Protein AF-A0A3C1KVM8-F1 (afdb_monomer)

pLDDT: mean 84.82, std 16.81, range [43.91, 97.75]

Radius of gyration: 18.97 Å; Cα contacts (8 Å, |Δi|>4): 265; chains: 1; bounding box: 67×24×55 Å

Solvent-accessible surface area (backbone atoms only — not comparable to full-atom values): 7228 Å² total; per-residue (Å²): 129,87,82,84,75,78,78,76,71,81,73,79,75,70,79,75,38,39,68,41,78,43,82,42,74,82,57,74,69,49,77,49,74,47,96,57,60,26,37,41,38,38,36,63,54,89,62,23,44,34,39,37,39,40,58,23,71,54,33,47,54,10,37,35,42,35,35,55,36,97,51,67,55,82,46,42,26,49,74,89,41,78,50,59,76,48,65,70,88,62,68,90,70,79,64,60,62,35,30,31,54,41,75,92,74,32,28,37,39,35,38,38,51,56,61,72,46,40,36,40,38,33,44,70,70,131

Mean predicted aligned error: 8.33 Å

Foldseek 3Di:
DDDDPPPPDPPPPPLPAAAAEEEDEDDAWDWDADPQRWIWTWHDDPQKIKIKIADGDRHQFWYKYKYQAQDAFPFKAKPNHTAEEDEPVVVPPDDQWYWYADNVRNIIMTTHGGGIIMMITRGPDD

Structure (mmCIF, N/CA/C/O backbone):
data_AF-A0A3C1KVM8-F1
#
_entry.id   AF-A0A3C1KVM8-F1
#
loop_
_atom_site.group_PDB
_atom_site.id
_atom_site.type_symbol
_atom_site.label_atom_id
_atom_site.label_alt_id
_atom_site.label_comp_id
_atom_site.label_asym_id
_atom_site.label_entity_id
_atom_site.label_seq_id
_atom_site.pdbx_PDB_ins_code
_atom_site.Cartn_x
_atom_site.Cartn_y
_atom_site.Cartn_z
_atom_site.occupancy
_atom_site.B_iso_or_equiv
_atom_site.auth_seq_id
_atom_site.auth_comp_id
_atom_site.auth_asym_id
_atom_site.auth_atom_id
_atom_site.pdbx_PDB_model_num
ATOM 1 N N . MET A 1 1 ? 52.029 3.788 -37.115 1.00 45.09 1 MET A N 1
ATOM 2 C CA . MET A 1 1 ? 51.397 2.475 -37.338 1.00 45.09 1 MET A CA 1
ATOM 3 C C . MET A 1 1 ? 50.288 2.338 -36.314 1.00 45.09 1 MET A C 1
ATOM 5 O O . MET A 1 1 ? 50.560 2.584 -35.149 1.00 45.09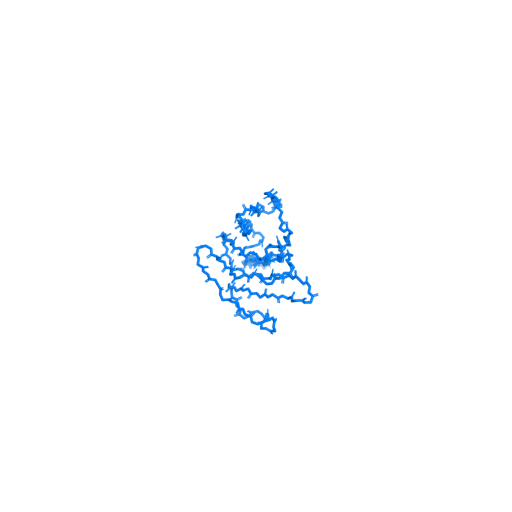 1 MET A O 1
ATOM 9 N N . LEU A 1 2 ? 49.084 2.099 -36.839 1.00 44.00 2 LEU A N 1
ATOM 10 C CA . LEU A 1 2 ? 47.799 1.674 -36.251 1.00 44.00 2 LEU A CA 1
ATOM 11 C C . LEU A 1 2 ? 47.877 1.294 -34.756 1.00 44.00 2 LEU A C 1
ATOM 13 O O . LEU A 1 2 ? 48.633 0.396 -34.411 1.00 44.00 2 LEU A O 1
ATOM 17 N N . ASP A 1 3 ? 47.316 2.078 -33.833 1.00 45.75 3 ASP A N 1
ATOM 18 C CA . ASP A 1 3 ? 45.886 2.148 -33.456 1.00 45.75 3 ASP A CA 1
ATOM 19 C C . ASP A 1 3 ? 45.424 0.852 -32.765 1.00 45.75 3 ASP A C 1
ATOM 21 O O . ASP A 1 3 ? 44.872 -0.053 -33.386 1.00 45.75 3 ASP A O 1
ATOM 25 N N . GLU A 1 4 ? 45.718 0.748 -31.465 1.00 52.22 4 GLU A N 1
ATOM 26 C CA . GLU A 1 4 ? 45.143 -0.268 -30.582 1.00 52.22 4 GLU A CA 1
ATOM 27 C C . GLU A 1 4 ? 43.935 0.364 -29.885 1.00 52.22 4 GLU A C 1
ATOM 29 O O . GLU A 1 4 ? 43.997 0.903 -28.779 1.00 52.22 4 GLU A O 1
ATOM 34 N N . THR A 1 5 ? 42.821 0.365 -30.611 1.00 50.78 5 THR A N 1
ATOM 35 C CA . THR A 1 5 ? 41.505 0.704 -30.087 1.00 50.78 5 THR A CA 1
ATOM 36 C C . THR A 1 5 ? 41.144 -0.330 -29.019 1.00 50.78 5 THR A C 1
ATOM 38 O O . THR A 1 5 ? 40.744 -1.452 -29.330 1.00 50.78 5 THR A O 1
ATOM 41 N N . ALA A 1 6 ? 41.294 0.033 -27.745 1.00 54.03 6 ALA A N 1
ATOM 42 C CA . ALA A 1 6 ? 40.729 -0.737 -26.649 1.00 54.03 6 ALA A CA 1
ATOM 43 C C . ALA A 1 6 ? 39.205 -0.772 -26.834 1.00 54.03 6 ALA A C 1
ATOM 45 O O . ALA A 1 6 ? 38.519 0.240 -26.674 1.00 54.03 6 ALA A O 1
ATOM 46 N N . ALA A 1 7 ? 38.681 -1.930 -27.228 1.00 51.03 7 ALA A N 1
ATOM 47 C CA . ALA A 1 7 ? 37.254 -2.164 -27.320 1.00 51.03 7 ALA A CA 1
ATOM 48 C C . ALA A 1 7 ? 36.662 -2.082 -25.906 1.00 51.03 7 ALA A C 1
ATOM 50 O O . ALA A 1 7 ? 36.762 -3.022 -25.118 1.00 51.03 7 ALA A O 1
ATOM 51 N N . LEU A 1 8 ? 36.059 -0.938 -25.579 1.00 46.69 8 LEU A N 1
ATOM 52 C CA . LEU A 1 8 ? 35.133 -0.817 -24.461 1.00 46.69 8 LEU A CA 1
ATOM 53 C C . LEU A 1 8 ? 33.940 -1.716 -24.789 1.00 46.69 8 LEU A C 1
ATOM 55 O O . LEU A 1 8 ? 33.058 -1.344 -25.564 1.00 46.69 8 LEU A O 1
ATOM 59 N N . LEU A 1 9 ? 33.939 -2.934 -24.249 1.00 50.16 9 LEU A N 1
ATOM 60 C CA . LEU A 1 9 ? 32.726 -3.737 -24.190 1.00 50.16 9 LEU A CA 1
ATOM 61 C C . LEU A 1 9 ? 31.686 -2.899 -23.431 1.00 50.16 9 LEU A C 1
ATOM 63 O O . LEU A 1 9 ? 32.007 -2.419 -22.341 1.00 50.16 9 LEU A O 1
ATOM 67 N N . PRO A 1 10 ? 30.471 -2.684 -23.964 1.00 46.88 10 PRO A N 1
ATOM 68 C CA . PRO A 1 10 ? 29.413 -2.091 -23.171 1.00 46.88 10 PRO A CA 1
ATOM 69 C C . PRO A 1 10 ? 29.099 -3.092 -22.063 1.00 46.88 10 PRO A C 1
ATOM 71 O O . PRO A 1 10 ? 28.442 -4.109 -22.294 1.00 46.88 10 PRO A O 1
ATOM 74 N N . GLU A 1 11 ? 29.619 -2.830 -20.864 1.00 48.44 11 GLU A N 1
ATOM 75 C CA . GLU A 1 11 ? 29.118 -3.456 -19.654 1.00 48.44 11 GLU A CA 1
ATOM 76 C C . GLU A 1 11 ? 27.607 -3.292 -19.708 1.00 48.44 11 GLU A C 1
ATOM 78 O O . GLU A 1 11 ? 27.080 -2.181 -19.801 1.00 48.44 11 GLU A O 1
ATOM 83 N N . THR A 1 12 ? 26.909 -4.420 -19.768 1.00 46.91 12 THR A N 1
ATOM 84 C CA . THR A 1 12 ? 25.462 -4.456 -19.663 1.00 46.91 12 THR A CA 1
ATOM 85 C C . THR A 1 12 ? 25.145 -3.922 -18.273 1.00 46.91 12 THR A C 1
ATOM 87 O O . THR A 1 12 ? 25.110 -4.679 -17.307 1.00 46.91 12 THR A O 1
ATOM 90 N N . GLN A 1 13 ? 24.988 -2.603 -18.155 1.00 44.34 13 GLN A N 1
ATOM 91 C CA . GLN A 1 13 ? 24.379 -1.965 -17.004 1.00 44.34 13 GLN A CA 1
ATOM 92 C C . GLN A 1 13 ? 22.955 -2.512 -16.961 1.00 44.34 13 GLN A C 1
ATOM 94 O O . GLN A 1 13 ? 22.041 -1.970 -17.578 1.00 44.34 13 GLN A O 1
ATOM 99 N N . GLN A 1 14 ? 22.768 -3.652 -16.295 1.00 43.91 14 GLN A N 1
ATOM 100 C CA . GLN A 1 14 ? 21.458 -4.035 -15.809 1.00 43.91 14 GLN A CA 1
ATOM 101 C C . GLN A 1 14 ? 21.022 -2.864 -14.940 1.00 43.91 14 GLN A C 1
ATOM 103 O O . GLN A 1 14 ? 21.612 -2.630 -13.887 1.00 43.91 14 GLN A O 1
ATOM 108 N N . ALA A 1 15 ? 20.063 -2.077 -15.424 1.00 48.69 15 ALA A N 1
ATOM 109 C CA . ALA A 1 15 ? 19.421 -1.056 -14.622 1.00 48.69 15 ALA A CA 1
ATOM 110 C C . ALA A 1 15 ? 18.863 -1.765 -13.384 1.00 48.69 15 ALA A C 1
ATOM 112 O O . ALA A 1 15 ? 17.859 -2.471 -13.462 1.00 48.69 15 ALA A O 1
ATOM 113 N N . GLN A 1 16 ? 19.574 -1.668 -12.261 1.00 61.41 16 GLN A N 1
ATOM 114 C CA . GLN A 1 16 ? 19.066 -2.135 -10.985 1.00 61.41 16 GLN A CA 1
ATOM 115 C C . GLN A 1 16 ? 17.922 -1.190 -10.642 1.00 61.41 16 GLN A C 1
ATOM 117 O O . GLN A 1 16 ? 18.153 -0.017 -10.354 1.00 61.41 16 GLN A O 1
ATOM 122 N N . GLY A 1 17 ? 16.690 -1.681 -10.779 1.00 66.81 17 GLY A N 1
ATOM 123 C CA . GLY A 1 17 ? 15.506 -0.927 -10.397 1.00 66.81 17 GLY A CA 1
ATOM 124 C C . GLY A 1 17 ? 15.627 -0.445 -8.953 1.00 66.81 17 GLY A C 1
ATOM 125 O O . GLY A 1 17 ? 16.191 -1.124 -8.095 1.00 66.81 17 GLY A O 1
ATOM 126 N N . GLU A 1 18 ? 15.103 0.739 -8.679 1.00 84.62 18 GLU A N 1
ATOM 127 C CA . GLU A 1 18 ? 15.001 1.270 -7.326 1.00 84.62 18 GLU A CA 1
ATOM 128 C C . GLU A 1 18 ? 13.730 0.736 -6.648 1.00 84.62 18 GLU A C 1
ATOM 130 O O . GLU A 1 18 ? 12.779 0.311 -7.309 1.00 84.62 18 GLU A O 1
ATOM 135 N N . VAL A 1 19 ? 13.701 0.766 -5.314 1.00 87.06 19 VAL A N 1
ATOM 136 C CA . VAL A 1 19 ? 12.473 0.531 -4.544 1.00 87.06 19 VAL A CA 1
ATOM 137 C C . VAL A 1 19 ? 11.788 1.874 -4.324 1.00 87.06 19 VAL A C 1
ATOM 139 O O . VAL A 1 19 ? 12.399 2.796 -3.784 1.00 87.06 19 VAL A O 1
ATOM 142 N N . LEU A 1 20 ? 10.524 1.996 -4.727 1.00 91.56 20 LEU A N 1
ATOM 143 C CA . LEU A 1 20 ? 9.741 3.210 -4.494 1.00 91.56 20 LEU A CA 1
ATOM 144 C C . LEU A 1 20 ? 9.167 3.227 -3.078 1.00 91.56 20 LEU A C 1
ATOM 146 O O . LEU A 1 20 ? 8.479 2.289 -2.693 1.00 91.56 20 LEU A O 1
ATOM 150 N N . THR A 1 21 ? 9.357 4.313 -2.333 1.00 92.88 21 THR A N 1
ATOM 151 C CA . THR A 1 21 ? 8.625 4.550 -1.079 1.00 92.88 21 THR A CA 1
ATOM 152 C C . THR A 1 21 ? 7.468 5.509 -1.325 1.00 92.88 21 THR A C 1
ATOM 154 O O . THR A 1 21 ? 7.664 6.614 -1.827 1.00 92.88 21 THR A O 1
ATOM 157 N N . ILE A 1 22 ? 6.264 5.098 -0.940 1.00 94.56 22 ILE A N 1
ATOM 158 C CA . ILE A 1 22 ? 5.013 5.827 -1.131 1.00 94.56 22 ILE A CA 1
ATOM 159 C C . ILE A 1 22 ? 4.432 6.135 0.242 1.00 94.56 22 ILE A C 1
ATOM 161 O O . ILE A 1 22 ? 4.227 5.228 1.044 1.00 94.56 22 ILE A O 1
ATOM 165 N N . GLN A 1 23 ? 4.130 7.401 0.512 1.0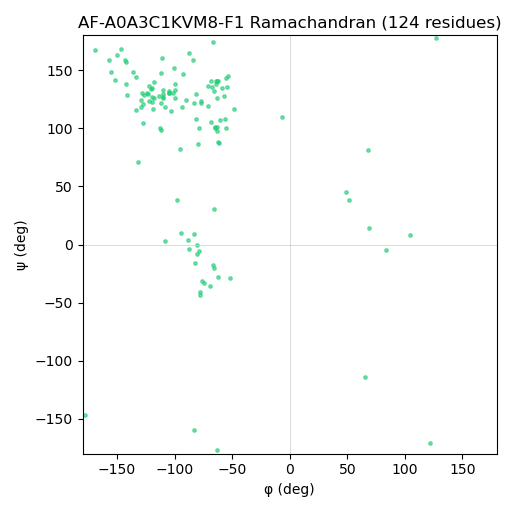0 94.56 23 GLN A N 1
ATOM 166 C CA . GLN A 1 23 ? 3.383 7.797 1.703 1.00 94.56 23 GLN A CA 1
ATOM 167 C C . GLN A 1 23 ? 1.933 8.072 1.327 1.00 94.56 23 GLN A C 1
ATOM 169 O O . GLN A 1 23 ? 1.661 8.809 0.380 1.00 94.56 23 GLN A O 1
ATOM 174 N N . VAL A 1 24 ? 1.011 7.485 2.079 1.00 92.94 24 VAL A N 1
ATOM 175 C CA . VAL A 1 24 ? -0.424 7.598 1.854 1.00 92.94 24 VAL A CA 1
ATOM 176 C C . VAL A 1 24 ? -1.113 8.051 3.127 1.00 92.94 24 VAL A C 1
ATOM 178 O O . VAL A 1 24 ? -0.958 7.458 4.193 1.00 92.94 24 VAL A O 1
ATOM 181 N N . VAL A 1 25 ? -1.920 9.097 2.985 1.00 91.94 25 VAL A N 1
ATOM 182 C CA . VAL A 1 25 ? -2.896 9.510 3.989 1.00 91.94 25 VAL A CA 1
ATOM 183 C C . VAL A 1 25 ? -4.267 9.045 3.492 1.00 91.94 25 VAL A C 1
ATOM 185 O O . VAL A 1 25 ? -4.713 9.505 2.434 1.00 91.94 25 VAL A O 1
ATOM 188 N N . PRO A 1 26 ? -4.934 8.114 4.199 1.00 90.06 26 PRO A N 1
ATOM 189 C CA . PRO A 1 26 ? -6.268 7.665 3.833 1.00 90.06 26 PRO A CA 1
ATOM 190 C C . PRO A 1 26 ? -7.245 8.833 3.703 1.00 90.06 26 PRO A C 1
ATOM 192 O O . PRO A 1 26 ? -7.276 9.744 4.527 1.00 90.06 26 PRO A O 1
ATOM 195 N N . GLY A 1 27 ? -8.047 8.802 2.644 1.00 86.31 27 GLY A N 1
ATOM 196 C CA . GLY A 1 27 ? -8.962 9.879 2.293 1.00 86.31 27 GLY A CA 1
ATOM 197 C C . GLY A 1 27 ? -9.779 9.530 1.054 1.00 86.31 27 GLY A C 1
ATOM 198 O O . GLY A 1 27 ? -10.108 8.366 0.825 1.00 86.31 27 GLY A O 1
ATOM 199 N N . GLY A 1 28 ? -10.094 10.541 0.244 1.00 90.75 28 GLY A N 1
ATOM 200 C CA . GLY A 1 28 ? -10.768 10.346 -1.040 1.00 90.75 28 GLY A CA 1
ATOM 201 C C . GLY A 1 28 ? -9.912 9.601 -2.067 1.00 90.75 28 GLY A C 1
ATOM 202 O O . GLY A 1 28 ? -8.734 9.314 -1.843 1.00 90.75 28 GLY A O 1
ATOM 203 N N . SER A 1 29 ? -10.518 9.299 -3.215 1.00 96.12 29 SER A N 1
ATOM 204 C CA . SER A 1 29 ? -9.785 8.723 -4.341 1.00 96.12 29 SER A CA 1
ATOM 205 C C . SER A 1 29 ? -8.732 9.702 -4.856 1.00 96.12 29 SER A C 1
ATOM 207 O O . SER A 1 29 ? -9.008 10.894 -4.998 1.00 96.12 29 SER A O 1
ATOM 209 N N . SER A 1 30 ? -7.542 9.203 -5.176 1.00 96.44 30 SER A N 1
ATOM 210 C CA . SER A 1 30 ? -6.453 10.003 -5.737 1.00 96.44 30 SER A CA 1
ATOM 211 C C . SER A 1 30 ? -5.666 9.213 -6.783 1.00 96.44 30 SER A C 1
ATOM 213 O O . SER A 1 30 ? -5.719 7.983 -6.840 1.00 96.44 30 SER A O 1
ATOM 215 N N . LYS A 1 31 ? -4.971 9.942 -7.659 1.00 97.12 31 LYS A N 1
ATOM 216 C CA . LYS A 1 31 ? -4.147 9.390 -8.735 1.00 97.12 31 LYS A CA 1
ATOM 217 C C . LYS A 1 31 ? -2.887 10.233 -8.884 1.00 97.12 31 LYS A C 1
ATOM 219 O O . LYS A 1 31 ? -2.987 11.450 -9.031 1.00 97.12 31 LYS A O 1
ATOM 224 N N . LEU A 1 32 ? -1.723 9.592 -8.877 1.00 96.25 32 LEU A N 1
ATOM 225 C CA . LEU A 1 32 ? -0.419 10.221 -9.071 1.00 96.25 32 LEU A CA 1
ATOM 226 C C . LEU A 1 32 ? 0.353 9.474 -10.158 1.00 96.25 32 LEU A C 1
ATOM 228 O O . LEU A 1 32 ? 0.482 8.256 -10.103 1.00 96.25 32 LEU A O 1
ATOM 232 N N . SER A 1 33 ? 0.884 10.214 -11.128 1.00 97.00 33 SER A N 1
ATOM 233 C CA . SER A 1 33 ? 1.796 9.687 -12.144 1.00 97.00 33 SER A CA 1
ATOM 234 C C . SER A 1 33 ? 3.170 10.308 -11.945 1.00 97.00 33 SER A C 1
ATOM 236 O O . SER A 1 33 ? 3.288 11.532 -11.886 1.00 97.00 33 SER A O 1
ATOM 238 N N . LEU A 1 34 ? 4.203 9.476 -11.855 1.00 94.81 34 LEU A N 1
ATOM 239 C CA . LEU A 1 34 ? 5.596 9.913 -11.809 1.00 94.81 34 LEU A CA 1
ATOM 240 C C . LEU A 1 34 ? 6.162 10.062 -13.229 1.00 94.81 34 LEU A C 1
ATOM 242 O O . LEU A 1 34 ? 5.590 9.568 -14.202 1.00 94.81 34 LEU A O 1
ATOM 246 N N . VAL A 1 35 ? 7.309 10.740 -13.345 1.00 93.12 35 VAL A N 1
ATOM 247 C CA . VAL A 1 35 ? 7.991 10.997 -14.630 1.00 93.12 35 VAL A CA 1
ATOM 248 C C . VAL A 1 35 ? 8.426 9.702 -15.330 1.00 93.12 35 VAL A C 1
ATOM 250 O O . VAL A 1 35 ? 8.491 9.661 -16.553 1.00 93.12 35 VAL A O 1
ATOM 253 N N . ASP A 1 36 ? 8.686 8.629 -14.580 1.00 92.00 36 ASP A N 1
ATOM 254 C CA . ASP A 1 36 ? 9.093 7.328 -15.126 1.00 92.00 36 ASP A CA 1
ATOM 255 C C . ASP A 1 36 ? 7.913 6.452 -15.593 1.00 92.00 36 ASP A C 1
ATOM 257 O O . ASP A 1 36 ? 8.111 5.281 -15.923 1.00 92.00 36 ASP A O 1
ATOM 261 N N . ASN A 1 37 ? 6.704 7.024 -15.638 1.00 93.94 37 ASN A N 1
ATOM 262 C CA . ASN A 1 37 ? 5.419 6.365 -15.881 1.00 93.94 37 ASN A CA 1
ATOM 263 C C . ASN A 1 37 ? 4.936 5.439 -14.756 1.00 93.94 37 ASN A C 1
ATOM 265 O O . ASN A 1 37 ? 3.985 4.688 -14.970 1.00 93.94 37 ASN A O 1
ATOM 269 N N . THR A 1 38 ? 5.524 5.502 -13.557 1.00 95.25 38 THR A N 1
ATOM 270 C CA . THR A 1 38 ? 4.907 4.852 -12.398 1.00 95.25 38 THR A CA 1
ATOM 271 C C . THR A 1 38 ? 3.565 5.502 -12.099 1.00 95.25 38 THR A C 1
ATOM 273 O O . THR A 1 38 ? 3.486 6.718 -11.909 1.00 95.25 38 THR A O 1
ATOM 276 N N . LEU A 1 39 ? 2.520 4.686 -12.027 1.00 97.06 39 LEU A N 1
ATOM 277 C CA . LEU A 1 39 ? 1.172 5.112 -11.694 1.00 97.06 39 LEU A CA 1
ATOM 278 C C . LEU A 1 39 ? 0.773 4.590 -10.314 1.00 97.06 39 LEU A C 1
ATOM 280 O O . LEU A 1 39 ? 0.893 3.400 -10.039 1.00 97.06 39 LEU A O 1
ATOM 284 N N . ILE A 1 40 ? 0.272 5.486 -9.467 1.00 97.00 40 ILE A N 1
ATOM 285 C CA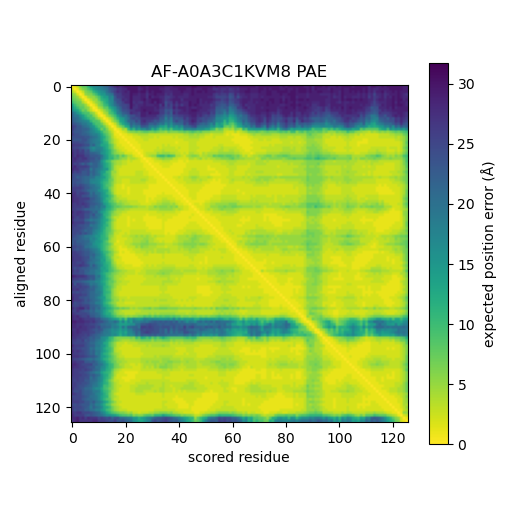 . ILE A 1 40 ? -0.214 5.191 -8.119 1.00 97.00 40 ILE A CA 1
ATOM 286 C C . ILE A 1 40 ? -1.665 5.654 -8.044 1.00 97.00 40 ILE A C 1
ATOM 288 O O . ILE A 1 40 ? -1.967 6.823 -8.295 1.00 97.00 40 ILE A O 1
ATOM 292 N N . GLU A 1 41 ? -2.565 4.748 -7.695 1.00 97.75 41 GLU A N 1
ATOM 293 C CA . GLU A 1 41 ? -3.988 5.025 -7.528 1.00 97.75 41 GLU A CA 1
ATOM 294 C C . GLU A 1 41 ? -4.424 4.621 -6.129 1.00 97.75 41 GLU A C 1
ATOM 296 O O . GLU A 1 41 ? -4.155 3.507 -5.696 1.00 97.75 41 GLU A O 1
ATOM 301 N N . GLN A 1 42 ? -5.121 5.512 -5.433 1.00 96.25 42 GLN A N 1
ATOM 302 C CA . GLN A 1 42 ? -5.724 5.250 -4.131 1.00 96.25 42 GLN A CA 1
ATOM 303 C C . GLN A 1 42 ? -7.234 5.397 -4.243 1.00 96.25 42 GLN A C 1
ATOM 305 O O . GLN A 1 42 ? -7.725 6.334 -4.879 1.00 96.25 42 GLN A O 1
ATOM 310 N N . ARG A 1 43 ? -7.984 4.511 -3.588 1.00 96.38 43 ARG A N 1
ATOM 311 C CA . ARG A 1 43 ? -9.447 4.571 -3.524 1.00 96.38 43 ARG A CA 1
ATOM 312 C C . ARG A 1 43 ? -9.936 4.141 -2.134 1.00 96.38 43 ARG A C 1
ATOM 314 O O . ARG A 1 43 ? -9.413 3.174 -1.579 1.00 96.38 43 ARG A O 1
ATOM 321 N N . PRO A 1 44 ? -10.929 4.826 -1.546 1.00 94.00 44 PRO A N 1
ATOM 322 C CA . PRO A 1 44 ? -11.604 4.331 -0.355 1.00 94.00 44 PRO A CA 1
ATOM 323 C C . PRO A 1 44 ? -12.479 3.120 -0.713 1.00 94.00 44 PRO A C 1
ATOM 325 O O . PRO A 1 44 ? -13.205 3.138 -1.707 1.00 94.00 44 PRO A O 1
ATOM 328 N N . ALA A 1 45 ? -12.441 2.084 0.123 1.00 89.19 45 ALA A N 1
ATOM 329 C CA . ALA A 1 45 ? -13.180 0.835 -0.041 1.00 89.19 45 ALA A CA 1
ATOM 330 C C . ALA A 1 45 ? -13.897 0.472 1.275 1.00 89.19 45 ALA A C 1
ATOM 332 O O . ALA A 1 45 ? -13.513 -0.441 2.007 1.00 89.19 45 ALA A O 1
ATOM 333 N N . GLY A 1 46 ? -14.939 1.232 1.623 1.00 88.12 46 GLY A N 1
ATOM 334 C CA . GLY A 1 46 ? -15.642 1.076 2.900 1.00 88.12 46 GLY A CA 1
ATOM 335 C C . GLY A 1 46 ? -14.735 1.420 4.086 1.00 88.12 46 GLY A C 1
ATOM 336 O O . GLY A 1 46 ? -14.329 2.567 4.228 1.00 88.12 46 GLY A O 1
ATOM 337 N N . LYS A 1 47 ? -14.413 0.426 4.926 1.00 91.25 47 LYS A N 1
ATOM 338 C CA . LYS A 1 47 ? -13.443 0.557 6.037 1.00 91.25 47 LYS A CA 1
ATOM 339 C C . LYS A 1 47 ? -11.997 0.266 5.620 1.00 91.25 47 LYS A C 1
ATOM 341 O O . LYS A 1 47 ? -11.105 0.212 6.460 1.00 91.25 47 LYS A O 1
ATOM 346 N N . ALA A 1 48 ? -11.766 0.020 4.338 1.00 93.56 48 ALA A N 1
ATOM 347 C CA . ALA A 1 48 ? -10.448 -0.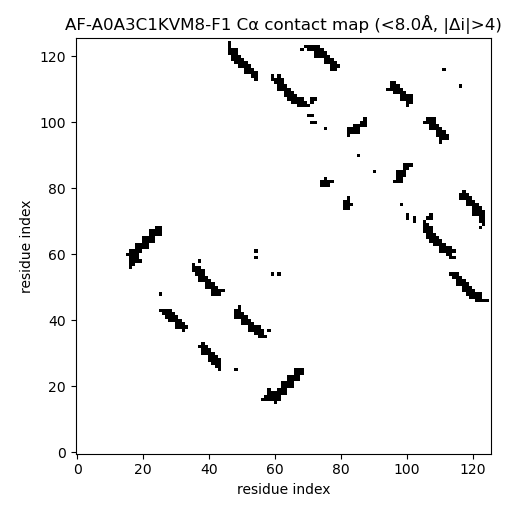234 3.798 1.00 93.56 48 ALA A CA 1
ATOM 348 C C . ALA A 1 48 ? -9.982 0.915 2.904 1.00 93.56 48 ALA A C 1
ATOM 350 O O . ALA A 1 48 ? -10.774 1.706 2.388 1.00 93.56 48 ALA A O 1
ATOM 351 N N . ILE A 1 49 ? -8.674 0.960 2.701 1.00 95.44 49 ILE A N 1
ATOM 352 C CA . ILE A 1 49 ? -8.037 1.721 1.637 1.00 95.44 49 ILE A CA 1
ATOM 353 C C . ILE A 1 49 ? -7.479 0.739 0.614 1.00 95.44 49 ILE A C 1
ATOM 355 O O . ILE A 1 49 ? -6.840 -0.248 0.979 1.00 95.44 49 ILE A O 1
ATOM 359 N N . GLU A 1 50 ? -7.739 1.013 -0.657 1.00 97.31 50 GLU A N 1
ATOM 360 C CA . GLU A 1 50 ? -7.140 0.307 -1.778 1.00 97.31 50 GLU A CA 1
ATOM 361 C C . GLU A 1 50 ? -6.070 1.195 -2.411 1.00 97.31 50 GLU A C 1
ATOM 363 O O . GLU A 1 50 ? -6.325 2.371 -2.681 1.00 97.31 50 GLU A O 1
ATOM 368 N N . VAL A 1 51 ? -4.877 0.645 -2.628 1.00 97.50 51 VAL A N 1
ATOM 369 C CA . VAL A 1 51 ? -3.775 1.309 -3.327 1.00 97.50 51 VAL A CA 1
ATOM 370 C C . VAL A 1 51 ? -3.252 0.380 -4.412 1.00 97.50 51 VAL A C 1
ATOM 372 O O . VAL A 1 51 ? -2.750 -0.702 -4.115 1.00 97.50 51 VAL A O 1
ATOM 375 N N . GLN A 1 52 ? -3.340 0.810 -5.664 1.00 97.62 52 GLN A N 1
ATOM 376 C CA . GLN A 1 52 ? -2.753 0.120 -6.803 1.00 97.62 52 GLN A CA 1
ATOM 377 C C . GLN A 1 52 ? -1.503 0.865 -7.258 1.00 97.62 52 GLN A C 1
ATOM 379 O O . GLN A 1 52 ? -1.529 2.081 -7.457 1.00 97.62 52 GLN A O 1
ATOM 384 N N . VAL A 1 53 ? -0.417 0.124 -7.461 1.00 96.75 53 VAL A N 1
ATOM 385 C CA . VAL A 1 53 ? 0.815 0.660 -8.039 1.00 96.75 53 VAL A CA 1
ATOM 386 C C . VAL A 1 53 ? 1.115 -0.100 -9.316 1.00 96.75 53 VAL A C 1
ATOM 388 O O . VAL A 1 53 ? 1.181 -1.326 -9.319 1.00 96.75 53 VAL A O 1
ATOM 391 N N . THR A 1 54 ? 1.304 0.642 -10.401 1.00 96.19 54 THR A N 1
ATOM 392 C CA . THR A 1 54 ? 1.810 0.145 -11.681 1.00 96.19 54 THR A CA 1
ATOM 393 C C . THR A 1 54 ? 3.201 0.744 -11.881 1.00 96.19 54 THR A C 1
ATOM 395 O O . THR A 1 54 ? 3.290 1.915 -12.257 1.00 96.19 54 THR A O 1
ATOM 398 N N . PRO A 1 55 ? 4.287 0.007 -11.579 1.00 93.06 55 PRO A N 1
ATOM 399 C CA . PRO A 1 55 ? 5.643 0.538 -11.670 1.00 93.06 55 PRO A CA 1
ATOM 400 C C . PRO A 1 55 ? 6.034 0.935 -13.093 1.00 93.06 55 PRO A C 1
ATOM 402 O O . PRO A 1 55 ? 5.726 0.238 -14.061 1.00 93.06 55 PRO A O 1
ATOM 405 N N . GLY A 1 56 ? 6.751 2.049 -13.190 1.00 91.81 56 GLY A N 1
ATOM 406 C CA . GLY A 1 56 ? 7.454 2.489 -14.382 1.00 91.81 56 GLY A CA 1
ATOM 407 C C . GLY A 1 56 ? 8.823 1.824 -14.519 1.00 91.81 56 GLY A C 1
ATOM 408 O O . GLY A 1 56 ? 9.104 0.776 -13.935 1.00 91.81 56 GLY A O 1
ATOM 409 N N . GLN A 1 57 ? 9.707 2.439 -15.304 1.00 89.12 57 GLN A N 1
ATOM 410 C CA . GLN A 1 57 ? 11.029 1.857 -15.570 1.00 89.12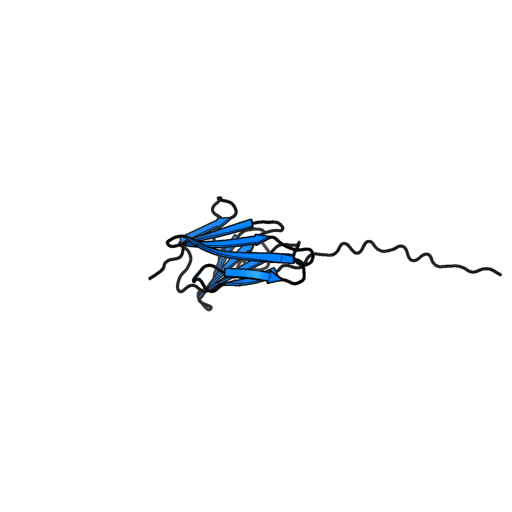 57 GLN A CA 1
ATOM 411 C C . GLN A 1 57 ? 11.994 1.972 -14.383 1.00 89.12 57 GLN A C 1
ATOM 413 O O . GLN A 1 57 ? 12.829 1.085 -14.191 1.00 89.12 57 GLN A O 1
ATOM 418 N N . ARG A 1 58 ? 11.899 3.048 -13.590 1.00 88.69 58 ARG A N 1
ATOM 419 C CA . ARG A 1 58 ? 12.875 3.338 -12.531 1.00 88.69 58 ARG A CA 1
ATOM 420 C C . ARG A 1 58 ? 12.634 2.479 -11.299 1.00 88.69 58 ARG A C 1
ATOM 422 O O . ARG A 1 58 ? 13.589 1.969 -10.725 1.00 88.69 58 ARG A O 1
ATOM 429 N N . TYR A 1 59 ? 11.374 2.283 -10.922 1.00 87.25 59 TYR A N 1
ATOM 430 C CA . TYR A 1 59 ? 10.991 1.615 -9.674 1.00 87.25 59 TYR A CA 1
ATOM 431 C C . TYR A 1 59 ? 10.632 0.133 -9.843 1.00 87.25 59 TYR A C 1
ATOM 433 O O . TYR A 1 59 ? 9.698 -0.391 -9.236 1.00 87.25 59 TYR A O 1
ATOM 441 N N . SER A 1 60 ? 11.365 -0.556 -10.714 1.00 86.31 60 SER A N 1
ATOM 442 C CA . SER A 1 60 ? 11.068 -1.933 -11.111 1.00 86.31 60 SER A CA 1
ATOM 443 C C . SER A 1 60 ? 11.500 -2.994 -10.094 1.00 86.31 60 SER A C 1
ATOM 445 O O . SER A 1 60 ? 11.164 -4.157 -10.289 1.00 86.31 60 SER A O 1
ATOM 447 N N . ALA A 1 61 ? 12.200 -2.635 -9.007 1.00 87.25 61 ALA A N 1
ATOM 448 C CA . ALA A 1 61 ? 12.636 -3.589 -7.976 1.00 87.25 61 ALA A CA 1
ATOM 449 C C . ALA A 1 61 ? 11.605 -3.827 -6.856 1.00 87.25 61 ALA A C 1
ATOM 451 O O . ALA A 1 61 ? 11.830 -4.668 -5.985 1.00 87.25 61 ALA A O 1
ATOM 452 N N . GLY A 1 62 ? 10.480 -3.111 -6.878 1.00 90.50 62 GLY A N 1
ATOM 453 C CA . GLY A 1 62 ? 9.410 -3.212 -5.887 1.00 90.50 62 GLY A CA 1
ATOM 454 C C . GLY A 1 62 ? 9.130 -1.880 -5.206 1.00 90.50 62 GLY A C 1
ATOM 455 O O . GLY A 1 62 ? 9.621 -0.827 -5.620 1.00 90.50 62 GLY A O 1
ATOM 456 N N . TRP A 1 63 ? 8.312 -1.914 -4.159 1.00 91.81 63 TRP A N 1
ATOM 457 C CA . TRP A 1 63 ? 7.857 -0.693 -3.505 1.00 91.81 63 TRP A CA 1
ATOM 458 C C . TRP A 1 63 ? 7.424 -0.915 -2.052 1.00 91.81 63 TRP A C 1
ATOM 460 O O . TRP A 1 63 ? 7.135 -2.030 -1.618 1.00 91.81 63 TRP A O 1
ATOM 470 N N . SER A 1 64 ? 7.432 0.171 -1.283 1.00 92.44 64 SER A N 1
ATOM 471 C CA . SER A 1 64 ? 7.014 0.246 0.113 1.00 92.44 64 SER A CA 1
ATOM 472 C C . SER A 1 64 ? 5.917 1.292 0.256 1.00 92.44 64 SER A C 1
ATOM 474 O O . SER A 1 64 ? 6.079 2.428 -0.188 1.00 92.44 64 SER A O 1
ATOM 476 N N . LEU A 1 65 ? 4.809 0.931 0.890 1.00 94.88 65 LEU A N 1
ATOM 477 C CA . LEU A 1 65 ? 3.677 1.801 1.168 1.00 94.88 65 LEU A CA 1
ATOM 478 C C . LEU A 1 65 ? 3.594 2.101 2.659 1.00 94.88 65 LEU A C 1
ATOM 480 O O . LEU A 1 65 ? 3.549 1.193 3.478 1.00 94.88 65 LEU A O 1
ATOM 484 N N . HIS A 1 66 ? 3.554 3.382 2.994 1.00 95.12 66 HIS A N 1
ATOM 485 C CA . HIS A 1 66 ? 3.481 3.907 4.348 1.00 95.12 66 HIS A CA 1
ATOM 486 C C . HIS A 1 66 ? 2.115 4.568 4.518 1.00 95.12 66 HIS A C 1
ATOM 488 O O . HIS A 1 66 ? 1.899 5.686 4.050 1.00 95.12 66 HIS A O 1
ATOM 494 N N . ILE A 1 67 ? 1.180 3.862 5.146 1.00 95.00 67 ILE A N 1
ATOM 495 C CA . ILE A 1 67 ? -0.181 4.336 5.388 1.00 95.00 67 ILE A CA 1
ATOM 496 C C . ILE A 1 67 ? -0.232 4.984 6.765 1.00 95.00 67 ILE A C 1
ATOM 498 O O . ILE A 1 67 ? -0.024 4.313 7.776 1.00 95.00 67 ILE A O 1
ATOM 502 N N . TRP A 1 68 ? -0.561 6.270 6.809 1.00 93.69 68 TRP A N 1
ATOM 503 C CA . TRP A 1 68 ? -0.838 6.972 8.058 1.00 93.69 68 TRP A CA 1
ATOM 504 C C . TRP A 1 68 ? -2.171 6.493 8.631 1.00 93.69 68 TRP A C 1
ATOM 506 O O . TRP A 1 68 ? -3.213 6.620 7.989 1.00 93.69 68 TRP A O 1
ATOM 516 N N . THR A 1 69 ? -2.152 5.923 9.832 1.00 92.31 69 THR A N 1
ATOM 517 C CA . THR A 1 69 ? -3.350 5.378 10.482 1.00 92.31 69 THR A CA 1
ATOM 518 C C . THR A 1 69 ? -3.213 5.444 11.998 1.00 92.31 69 THR A C 1
ATOM 520 O O . THR A 1 69 ? -2.146 5.196 12.551 1.00 92.31 69 THR A O 1
ATOM 523 N N . SER A 1 70 ? -4.304 5.757 12.697 1.00 91.00 70 SER A N 1
ATOM 524 C CA . SER A 1 70 ? -4.320 5.864 14.164 1.00 91.00 70 SER A CA 1
ATOM 525 C C . SER A 1 70 ? -4.094 4.528 14.880 1.00 91.00 70 SER A C 1
ATOM 527 O O . SER A 1 70 ? -3.778 4.512 16.068 1.00 91.00 70 SER A O 1
ATOM 529 N N . SER A 1 71 ? -4.272 3.409 14.179 1.00 93.12 71 SER A N 1
ATOM 530 C CA . SER A 1 71 ? -4.133 2.057 14.715 1.00 93.12 71 SER A CA 1
ATOM 531 C C . SER A 1 71 ? -3.676 1.073 13.640 1.00 93.12 71 SER A C 1
ATOM 533 O O . SER A 1 71 ? -3.764 1.353 12.439 1.00 93.12 71 SER A O 1
ATOM 535 N N . ALA A 1 72 ? -3.182 -0.086 14.081 1.00 93.69 72 ALA A N 1
ATOM 536 C CA . ALA A 1 72 ? -2.771 -1.160 13.190 1.00 93.69 72 ALA A CA 1
ATOM 537 C C . ALA A 1 72 ? -3.947 -1.620 12.304 1.00 93.69 72 ALA A C 1
ATOM 539 O O . ALA A 1 72 ? -5.043 -1.850 12.823 1.00 93.69 72 ALA A O 1
ATOM 540 N N . PRO A 1 73 ? -3.740 -1.803 10.988 1.00 95.19 73 PRO A N 1
ATOM 541 C CA . PRO A 1 73 ? -4.722 -2.458 10.134 1.00 95.19 73 PRO A CA 1
ATOM 542 C C . PRO A 1 73 ? -5.093 -3.843 10.674 1.00 95.19 73 PRO A C 1
ATOM 544 O O . PRO A 1 73 ? -4.235 -4.580 11.156 1.00 95.19 73 PRO A O 1
ATOM 547 N N . LYS A 1 74 ? -6.362 -4.240 10.542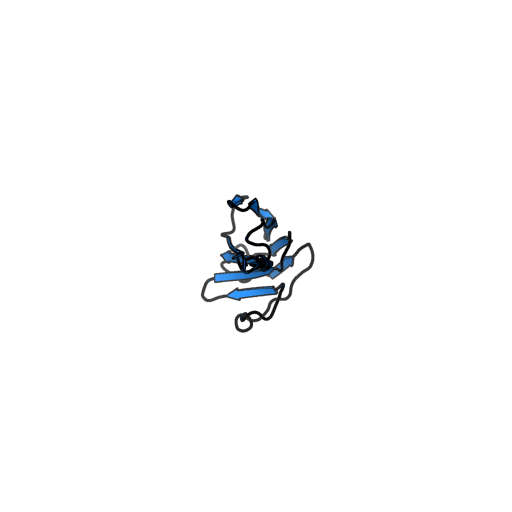 1.00 95.25 74 LYS A N 1
ATOM 548 C CA . LYS A 1 74 ? -6.815 -5.588 10.942 1.00 95.25 74 LYS A CA 1
ATOM 549 C C . LYS A 1 74 ? -6.269 -6.677 10.039 1.00 95.25 74 LYS A C 1
ATOM 551 O O . LYS A 1 74 ? -6.038 -7.800 10.470 1.00 95.25 74 LYS A O 1
ATOM 556 N N . THR A 1 75 ? -6.158 -6.353 8.759 1.00 95.69 75 THR A N 1
ATOM 557 C CA . THR A 1 75 ? -5.622 -7.235 7.733 1.00 95.69 75 THR A CA 1
ATOM 558 C C . THR A 1 75 ? -5.086 -6.385 6.597 1.00 95.69 75 THR A C 1
ATOM 560 O O . THR A 1 75 ? -5.631 -5.318 6.291 1.00 95.69 75 THR A O 1
ATOM 563 N N . VAL A 1 76 ? -4.048 -6.892 5.949 1.00 97.12 76 VAL A N 1
ATOM 564 C CA . VAL A 1 76 ? -3.549 -6.370 4.683 1.00 97.12 76 VAL A CA 1
ATOM 565 C C . VAL A 1 76 ? -3.623 -7.491 3.661 1.00 97.12 76 VAL A C 1
ATOM 567 O O . VAL A 1 76 ? -3.262 -8.632 3.946 1.00 97.12 76 VAL A O 1
ATOM 570 N N . VAL A 1 77 ? -4.131 -7.159 2.484 1.00 97.50 77 VAL A N 1
ATOM 571 C CA . VAL A 1 77 ? -4.299 -8.058 1.348 1.00 97.50 77 VAL A CA 1
ATOM 572 C C . VAL A 1 77 ? -3.476 -7.514 0.188 1.00 97.50 77 VAL A C 1
ATOM 574 O O . VAL A 1 77 ? -3.531 -6.316 -0.080 1.00 97.50 77 VAL A O 1
ATOM 577 N N . VAL A 1 78 ? -2.734 -8.382 -0.495 1.00 97.12 78 VAL A N 1
ATOM 578 C CA . VAL A 1 78 ? -2.023 -8.084 -1.745 1.00 97.12 78 VAL A CA 1
ATOM 579 C C . VAL A 1 78 ? -2.571 -9.012 -2.820 1.00 97.12 78 VAL A C 1
ATOM 581 O O . VAL A 1 78 ? -2.578 -10.227 -2.637 1.00 97.12 78 VAL A O 1
ATOM 584 N N . ASP A 1 79 ? -3.086 -8.442 -3.907 1.00 96.69 79 ASP A N 1
ATOM 585 C CA . ASP A 1 79 ? -3.663 -9.175 -5.047 1.00 96.69 79 ASP A CA 1
ATOM 586 C C . ASP A 1 79 ? -4.715 -10.224 -4.644 1.00 96.69 79 ASP A C 1
ATOM 588 O O . ASP A 1 79 ? -4.794 -11.325 -5.188 1.00 96.69 79 ASP A O 1
ATOM 592 N N . GLY A 1 80 ? -5.532 -9.882 -3.646 1.00 95.06 80 GLY A N 1
ATOM 593 C CA . GLY A 1 80 ? -6.590 -10.750 -3.127 1.00 95.06 80 GLY A CA 1
ATOM 594 C C . GLY A 1 80 ? -6.141 -11.780 -2.084 1.00 95.06 80 GLY A C 1
ATOM 595 O O . GLY A 1 80 ? -7.001 -12.439 -1.502 1.00 95.06 80 GLY A O 1
ATOM 596 N N . ALA A 1 81 ? -4.842 -11.894 -1.782 1.00 96.38 81 ALA A N 1
ATOM 597 C CA . ALA A 1 81 ? -4.324 -12.786 -0.745 1.00 96.38 81 ALA A CA 1
ATOM 598 C C . ALA A 1 81 ? -3.904 -12.017 0.525 1.00 96.38 81 ALA A C 1
ATOM 600 O O . ALA A 1 81 ? -3.172 -11.029 0.423 1.00 96.38 81 ALA A O 1
ATOM 601 N N . PRO A 1 82 ? -4.334 -12.433 1.733 1.00 96.06 82 PRO A N 1
ATOM 602 C CA . PRO A 1 82 ? -3.855 -11.824 2.968 1.00 96.06 82 PRO A CA 1
ATOM 603 C C . PRO A 1 82 ? -2.354 -12.071 3.140 1.00 96.06 82 PRO A C 1
ATOM 605 O O . PRO A 1 82 ? -1.862 -13.165 2.862 1.00 96.06 82 PRO A O 1
ATOM 608 N N . ILE A 1 83 ? -1.638 -11.059 3.624 1.00 94.56 83 ILE A N 1
ATOM 609 C CA . ILE A 1 83 ? -0.198 -11.135 3.882 1.00 94.56 83 ILE A CA 1
ATOM 610 C C . ILE A 1 83 ? 0.100 -11.076 5.382 1.00 94.56 83 ILE A C 1
ATOM 612 O O . ILE A 1 83 ? -0.612 -10.437 6.160 1.00 94.56 83 ILE A O 1
ATOM 616 N N . GLU A 1 84 ? 1.160 -11.770 5.790 1.00 88.12 84 GLU A N 1
ATOM 617 C CA . GLU A 1 84 ? 1.548 -11.904 7.194 1.00 88.12 84 GLU A CA 1
ATOM 618 C C . GLU A 1 84 ? 2.015 -10.564 7.782 1.00 88.12 84 GLU A C 1
ATOM 620 O O . GLU A 1 84 ? 2.803 -9.833 7.168 1.00 88.12 84 GLU A O 1
ATOM 625 N N . GLN A 1 85 ? 1.539 -10.265 8.995 1.00 91.88 85 GLN A N 1
ATOM 626 C CA . GLN A 1 85 ? 2.087 -9.188 9.810 1.00 91.88 85 GLN A CA 1
ATOM 627 C C . GLN A 1 85 ? 3.403 -9.653 10.431 1.00 91.88 85 GLN A C 1
ATOM 629 O O . GLN A 1 85 ? 3.431 -10.635 11.173 1.00 91.88 85 GLN A O 1
ATOM 634 N N . VAL A 1 86 ? 4.482 -8.919 10.190 1.00 91.06 86 VAL A N 1
ATOM 635 C CA . VAL A 1 86 ? 5.776 -9.172 10.824 1.00 91.06 86 VAL A CA 1
ATOM 636 C C . VAL A 1 86 ? 6.010 -8.207 11.993 1.00 91.06 86 VAL A C 1
ATOM 638 O O . VAL A 1 86 ? 5.496 -7.089 11.981 1.00 91.06 86 VAL A O 1
ATOM 641 N N . PRO A 1 87 ? 6.791 -8.600 13.017 1.00 85.12 87 PRO A N 1
ATOM 642 C CA . PRO A 1 87 ? 7.185 -7.683 14.083 1.00 85.12 87 PRO A CA 1
ATOM 643 C C . PRO A 1 87 ? 8.028 -6.517 13.546 1.00 85.12 87 PRO A C 1
ATOM 645 O O . PRO A 1 87 ? 8.946 -6.748 12.755 1.00 85.12 87 PRO A O 1
ATOM 648 N N . ASP A 1 88 ? 7.802 -5.306 14.064 1.00 71.38 88 ASP A N 1
ATOM 649 C CA . ASP A 1 88 ? 8.472 -4.059 13.641 1.00 71.38 88 ASP A CA 1
ATOM 650 C C . ASP A 1 88 ? 10.013 -4.145 13.620 1.00 71.38 88 ASP A C 1
ATOM 652 O O . ASP A 1 88 ? 10.678 -3.494 12.820 1.00 71.38 88 ASP A O 1
ATOM 656 N N . ALA A 1 89 ? 10.607 -4.991 14.469 1.00 59.69 89 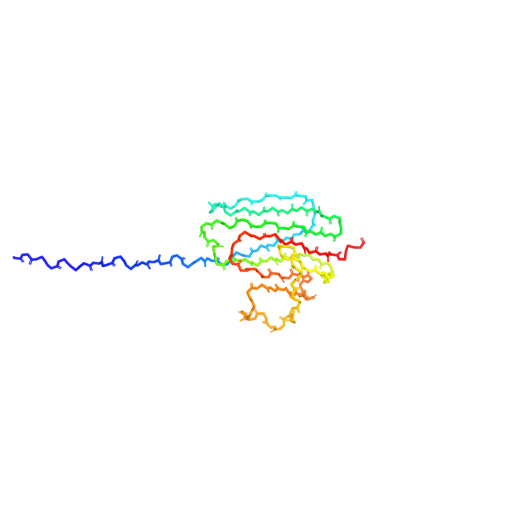ALA A N 1
ATOM 657 C CA . ALA A 1 89 ? 12.058 -5.162 14.578 1.00 59.69 89 ALA A CA 1
ATOM 658 C C . ALA A 1 89 ? 12.688 -6.077 13.502 1.00 59.69 89 ALA A C 1
ATOM 660 O O . ALA A 1 89 ? 13.912 -6.175 13.432 1.00 59.69 89 ALA A O 1
ATOM 661 N N . LYS A 1 90 ? 11.897 -6.767 12.661 1.00 56.00 90 LYS A N 1
ATOM 662 C CA . LYS A 1 90 ? 12.410 -7.710 11.636 1.00 56.00 90 LYS A CA 1
ATOM 663 C C . LYS A 1 90 ? 12.599 -7.092 10.240 1.00 56.00 90 LYS A C 1
ATOM 665 O O . LYS A 1 90 ? 12.886 -7.798 9.276 1.00 56.00 90 LYS A O 1
ATOM 670 N N . VAL A 1 91 ? 12.485 -5.772 10.128 1.00 58.06 91 VAL A N 1
ATOM 671 C CA . VAL A 1 91 ? 12.308 -5.023 8.868 1.00 58.06 91 VAL A CA 1
ATOM 672 C C . VAL A 1 91 ? 13.606 -4.796 8.069 1.00 58.06 91 VAL A C 1
ATOM 674 O O . VAL A 1 91 ? 13.571 -4.284 6.953 1.00 58.06 91 VAL A O 1
ATOM 677 N N . GLY A 1 92 ? 14.757 -5.266 8.561 1.00 54.34 92 GLY A N 1
ATOM 678 C CA . GLY A 1 92 ? 16.075 -5.157 7.911 1.00 54.34 92 GLY A CA 1
ATOM 679 C C . GLY A 1 92 ? 16.262 -5.919 6.584 1.00 54.34 92 GLY A C 1
ATOM 680 O O . GLY A 1 92 ? 17.370 -6.356 6.296 1.00 54.34 92 GLY A O 1
ATOM 681 N N . GLY A 1 93 ? 15.211 -6.102 5.779 1.00 59.31 93 GLY A N 1
ATOM 682 C CA . GLY A 1 93 ? 15.292 -6.640 4.417 1.00 59.31 93 GLY A CA 1
ATOM 683 C C . GLY A 1 93 ? 14.847 -8.091 4.236 1.00 59.31 93 GLY A C 1
ATOM 684 O O . GLY A 1 93 ? 15.033 -8.631 3.153 1.00 59.31 93 GLY A O 1
ATOM 685 N N . ALA A 1 94 ? 14.268 -8.734 5.254 1.00 66.06 94 ALA A N 1
ATOM 686 C CA . ALA A 1 94 ? 14.057 -10.184 5.232 1.00 66.06 94 ALA A CA 1
ATOM 687 C C . ALA A 1 94 ? 12.803 -10.674 4.476 1.00 66.06 94 ALA A C 1
ATOM 689 O O . ALA A 1 94 ? 12.720 -11.861 4.174 1.00 66.06 94 ALA A O 1
ATOM 690 N N . CYS A 1 95 ? 11.830 -9.810 4.169 1.00 81.06 95 CYS A N 1
ATOM 691 C CA . CYS A 1 95 ? 10.595 -10.210 3.484 1.00 81.06 95 CYS A CA 1
ATOM 692 C C . CYS A 1 95 ? 10.379 -9.441 2.177 1.00 81.06 95 CYS A C 1
ATOM 694 O O . CYS A 1 95 ? 10.587 -8.230 2.116 1.00 81.06 95 CYS A O 1
ATOM 696 N N . LEU A 1 96 ? 9.968 -10.170 1.131 1.00 84.00 96 LEU A N 1
ATOM 697 C CA . LEU A 1 96 ? 9.645 -9.614 -0.188 1.00 84.00 96 LEU A CA 1
ATOM 698 C C . LEU A 1 96 ? 8.259 -8.958 -0.194 1.00 84.00 96 LEU A C 1
ATOM 700 O O . LEU A 1 96 ? 8.108 -7.852 -0.703 1.00 84.00 96 LEU A O 1
ATOM 704 N N . THR A 1 97 ? 7.282 -9.628 0.423 1.00 90.25 97 THR A N 1
ATOM 705 C CA . THR A 1 97 ? 5.919 -9.124 0.601 1.00 90.25 97 THR A CA 1
ATOM 706 C C . THR A 1 97 ? 5.478 -9.362 2.040 1.00 90.25 97 THR A C 1
ATOM 708 O O . THR A 1 97 ? 5.409 -10.505 2.485 1.00 90.25 97 THR A O 1
ATOM 711 N N . CYS A 1 98 ? 5.243 -8.289 2.787 1.00 92.25 98 CYS A N 1
ATOM 712 C CA . CYS A 1 98 ? 4.946 -8.322 4.222 1.00 92.25 98 CYS A CA 1
ATOM 713 C C . CYS A 1 98 ? 4.473 -6.947 4.692 1.00 92.25 98 CYS A C 1
ATOM 715 O O . CYS A 1 98 ? 4.645 -5.951 3.986 1.00 92.25 98 CYS A O 1
ATOM 717 N N . TRP A 1 99 ? 3.927 -6.874 5.904 1.00 94.62 99 TRP A N 1
ATOM 718 C CA . TRP A 1 99 ? 3.591 -5.593 6.518 1.00 94.62 99 TRP A CA 1
ATOM 719 C C . TRP A 1 99 ? 3.859 -5.578 8.021 1.00 94.62 99 TRP A C 1
ATOM 721 O O . TRP A 1 99 ? 3.904 -6.624 8.662 1.00 94.62 99 TRP A O 1
ATOM 731 N N . TRP A 1 100 ? 4.041 -4.389 8.583 1.00 94.12 100 TRP A N 1
ATOM 732 C CA . TRP A 1 100 ? 4.195 -4.153 10.019 1.00 94.12 100 TRP A CA 1
ATOM 733 C C . TRP A 1 100 ? 3.570 -2.808 10.401 1.00 94.12 100 TRP A C 1
ATOM 735 O O . TRP A 1 100 ? 3.190 -2.020 9.528 1.00 94.12 100 TRP A O 1
ATOM 745 N N . PHE A 1 101 ? 3.417 -2.547 11.700 1.00 93.75 101 PHE A N 1
ATOM 746 C CA . PHE A 1 101 ? 2.783 -1.325 12.188 1.00 93.75 101 PHE A CA 1
ATOM 747 C C . PHE A 1 101 ? 3.677 -0.631 13.200 1.00 93.75 101 PHE A C 1
ATOM 749 O O . PHE A 1 101 ? 3.723 -1.011 14.364 1.00 93.75 101 PHE A O 1
ATOM 756 N N . ASP A 1 102 ? 4.308 0.453 12.763 1.00 91.75 102 ASP A N 1
ATOM 757 C CA . ASP A 1 102 ? 5.112 1.2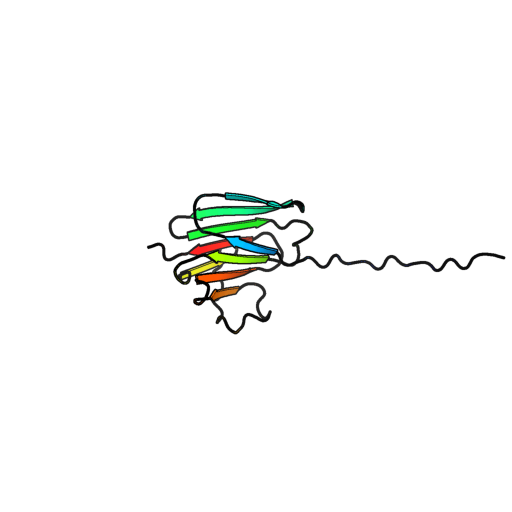82 13.641 1.00 91.75 102 ASP A CA 1
ATOM 758 C C . ASP A 1 102 ? 4.206 2.192 14.480 1.00 91.75 102 ASP A C 1
ATOM 760 O O . ASP A 1 102 ? 3.727 3.239 14.035 1.00 91.75 102 ASP A O 1
ATOM 764 N N . SER A 1 103 ? 3.987 1.778 15.727 1.00 90.75 103 SER A N 1
ATOM 765 C CA . SER A 1 103 ? 3.213 2.539 16.713 1.00 90.75 103 SER A CA 1
ATOM 766 C C . SER A 1 103 ? 3.853 3.870 17.125 1.00 90.75 103 SER A C 1
ATOM 768 O O . SER A 1 103 ? 3.137 4.752 17.595 1.00 90.75 103 SER A O 1
ATOM 770 N N . SER A 1 104 ? 5.166 4.054 16.930 1.00 89.88 104 SER A N 1
ATOM 771 C CA . SER A 1 104 ? 5.851 5.311 17.259 1.00 89.88 104 SER A CA 1
ATOM 772 C C . SER A 1 104 ? 5.580 6.410 16.229 1.00 89.88 104 SER A C 1
ATOM 774 O O . SER A 1 104 ? 5.503 7.585 16.585 1.00 89.88 104 SER A O 1
ATOM 776 N N . SER A 1 105 ? 5.379 6.022 14.966 1.00 88.62 105 SER A N 1
ATOM 777 C CA . SER A 1 105 ? 5.053 6.921 13.854 1.00 88.62 105 SER A CA 1
ATOM 778 C C . SER A 1 105 ? 3.604 6.797 13.373 1.00 88.62 105 SER A C 1
ATOM 780 O O . SER A 1 105 ? 3.218 7.457 12.407 1.00 88.62 105 SER A O 1
ATOM 782 N N . THR A 1 106 ? 2.782 5.967 14.024 1.00 92.50 106 THR A N 1
ATOM 783 C CA . THR A 1 106 ? 1.383 5.692 13.638 1.00 92.50 106 THR A CA 1
ATOM 784 C C . THR A 1 106 ? 1.248 5.353 12.149 1.00 92.50 106 THR A C 1
ATOM 786 O O . THR A 1 106 ? 0.411 5.896 11.425 1.00 92.50 106 THR A O 1
ATOM 789 N N . THR A 1 107 ? 2.141 4.487 11.666 1.00 93.19 107 THR A N 1
ATOM 790 C CA . THR A 1 107 ? 2.255 4.164 10.241 1.00 93.19 107 THR A CA 1
ATOM 791 C C . THR A 1 107 ? 2.237 2.657 10.028 1.00 93.19 107 THR A C 1
ATOM 793 O O . THR A 1 107 ? 3.078 1.928 10.556 1.00 93.19 107 THR A O 1
ATOM 796 N N . ALA A 1 108 ? 1.309 2.183 9.198 1.00 94.38 108 ALA A N 1
ATOM 797 C CA . ALA A 1 108 ? 1.367 0.832 8.657 1.00 94.38 108 ALA A CA 1
ATOM 798 C C . ALA A 1 108 ? 2.292 0.824 7.440 1.00 94.38 108 ALA A C 1
ATOM 800 O O . ALA A 1 108 ? 2.072 1.566 6.483 1.00 94.38 108 ALA A O 1
ATOM 801 N N . GLN A 1 109 ? 3.331 0.003 7.484 1.00 94.19 109 G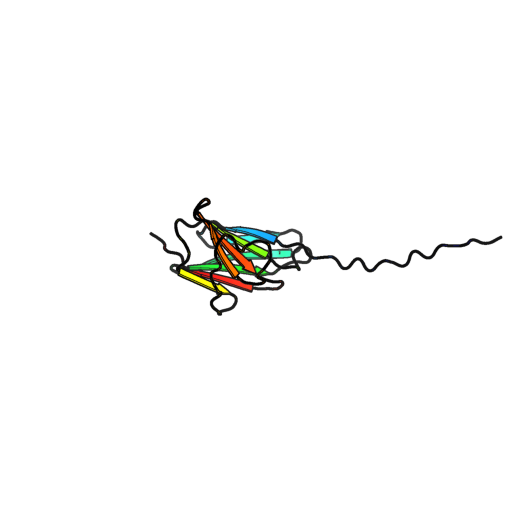LN A N 1
ATOM 802 C CA . GLN A 1 109 ? 4.322 -0.105 6.424 1.00 94.19 109 GLN A CA 1
ATOM 803 C C . GLN A 1 109 ? 4.152 -1.449 5.729 1.00 94.19 109 GLN A C 1
ATOM 805 O O . GLN A 1 109 ? 4.102 -2.489 6.383 1.00 94.19 109 GLN A O 1
ATOM 810 N N . ILE A 1 110 ? 4.019 -1.425 4.409 1.00 94.50 110 ILE A N 1
ATOM 811 C CA . ILE A 1 110 ? 3.753 -2.605 3.591 1.00 94.50 110 ILE A CA 1
ATOM 812 C C . ILE A 1 110 ? 4.791 -2.648 2.491 1.00 94.50 110 ILE A C 1
ATOM 814 O O . ILE A 1 110 ? 4.885 -1.724 1.689 1.00 94.50 110 ILE A O 1
ATOM 818 N N . ARG A 1 111 ? 5.560 -3.727 2.438 1.00 92.56 111 ARG A N 1
ATOM 819 C CA . ARG A 1 111 ? 6.523 -3.969 1.372 1.00 92.56 111 ARG A CA 1
ATOM 820 C C . ARG A 1 111 ? 5.926 -4.934 0.371 1.00 92.56 111 ARG A C 1
ATOM 822 O O . ARG A 1 111 ? 5.307 -5.920 0.771 1.00 92.56 111 ARG A O 1
ATOM 829 N N . VAL A 1 112 ? 6.143 -4.659 -0.907 1.00 92.38 112 VAL A N 1
ATOM 830 C CA . VAL A 1 112 ? 5.746 -5.536 -2.002 1.00 92.38 112 VAL A CA 1
ATOM 831 C C . VAL A 1 112 ? 6.907 -5.677 -2.979 1.00 92.38 112 VAL A C 1
ATOM 833 O O . VAL A 1 112 ? 7.686 -4.742 -3.200 1.00 92.38 112 VAL A O 1
ATOM 836 N N . GLY A 1 113 ? 7.029 -6.877 -3.540 1.00 91.81 113 GLY A N 1
ATOM 837 C CA . GLY A 1 113 ? 7.977 -7.178 -4.599 1.00 91.81 113 GLY A CA 1
ATOM 838 C C . GLY A 1 113 ? 7.727 -6.396 -5.899 1.00 91.81 113 GLY A C 1
ATOM 839 O O . GLY A 1 113 ? 6.862 -5.519 -5.972 1.00 91.81 113 GLY A O 1
ATOM 840 N N . PRO A 1 114 ? 8.525 -6.685 -6.936 1.00 92.44 114 PRO A N 1
ATOM 841 C CA . PRO A 1 114 ? 8.404 -6.034 -8.230 1.00 92.44 114 PRO A CA 1
ATOM 842 C C . PRO A 1 114 ? 7.111 -6.439 -8.941 1.00 92.44 114 PRO A C 1
ATOM 844 O O . PRO A 1 114 ? 6.752 -7.615 -8.962 1.00 92.44 114 PRO A O 1
ATOM 847 N N . GLY A 1 115 ? 6.474 -5.478 -9.610 1.00 92.94 115 GLY A N 1
ATOM 848 C CA . GLY A 1 115 ? 5.295 -5.724 -10.436 1.00 92.94 115 GLY A CA 1
ATOM 849 C C . GLY A 1 115 ? 4.112 -4.825 -10.101 1.00 92.94 115 GLY A C 1
ATOM 850 O O . GLY A 1 115 ? 4.166 -3.973 -9.211 1.00 92.94 115 GLY A O 1
ATOM 851 N N . VAL A 1 116 ? 3.044 -5.009 -10.876 1.00 96.50 116 VAL A N 1
ATOM 852 C CA . VAL A 1 116 ? 1.759 -4.358 -10.621 1.00 96.50 116 VAL A CA 1
ATOM 853 C C . VAL A 1 116 ? 1.082 -5.097 -9.484 1.00 96.50 116 VAL A C 1
ATOM 855 O O . VAL A 1 116 ? 0.821 -6.290 -9.615 1.00 96.50 116 VAL A O 1
ATOM 858 N N . HIS A 1 117 ? 0.774 -4.383 -8.407 1.00 96.88 117 HIS A N 1
ATOM 859 C CA . HIS A 1 117 ? 0.082 -4.966 -7.265 1.00 96.88 117 HIS A CA 1
ATOM 860 C C . HIS A 1 117 ? -1.016 -4.040 -6.761 1.00 96.88 117 HIS A C 1
ATOM 862 O O . HIS A 1 117 ? -0.907 -2.810 -6.835 1.00 96.88 117 HIS A O 1
ATOM 868 N N . THR A 1 118 ? -2.069 -4.653 -6.231 1.00 97.69 118 THR A N 1
ATOM 869 C CA . THR A 1 118 ? -3.143 -3.962 -5.515 1.00 97.69 118 THR A CA 1
ATOM 870 C C . THR A 1 118 ? -3.083 -4.343 -4.046 1.00 97.69 118 THR A C 1
ATOM 872 O O . THR A 1 118 ? -3.177 -5.519 -3.698 1.00 97.69 118 THR A O 1
ATOM 875 N N . ILE A 1 119 ? -2.937 -3.342 -3.182 1.00 97.38 119 ILE A N 1
ATOM 876 C CA . ILE A 1 119 ? -3.006 -3.492 -1.732 1.00 97.38 119 ILE A CA 1
ATOM 877 C C . ILE A 1 119 ? -4.388 -3.075 -1.260 1.00 97.38 119 ILE A C 1
ATOM 879 O O . ILE A 1 119 ? -4.845 -1.981 -1.579 1.00 97.38 119 ILE A O 1
ATOM 883 N N . THR A 1 120 ? -4.997 -3.887 -0.405 1.00 97.44 120 THR A N 1
ATOM 884 C CA . THR A 1 120 ? -6.156 -3.494 0.396 1.00 97.44 120 THR A CA 1
ATOM 885 C C . THR A 1 120 ? -5.795 -3.595 1.873 1.00 97.44 120 THR A C 1
ATOM 887 O O . THR A 1 120 ? -5.522 -4.685 2.375 1.00 97.44 120 THR A O 1
ATOM 890 N N . ALA A 1 121 ? -5.803 -2.471 2.589 1.00 96.62 121 ALA A N 1
ATOM 891 C CA . ALA A 1 121 ? -5.584 -2.440 4.034 1.00 96.62 121 ALA A CA 1
ATOM 892 C C . ALA A 1 121 ? -6.900 -2.123 4.750 1.00 96.62 121 ALA A C 1
ATOM 894 O O . ALA A 1 121 ? -7.481 -1.057 4.540 1.00 96.62 121 ALA A O 1
ATOM 895 N N . LEU A 1 122 ? -7.378 -3.047 5.589 1.00 96.00 122 LEU A N 1
ATOM 896 C CA . LEU A 1 122 ? -8.576 -2.848 6.407 1.00 96.00 122 LEU A CA 1
ATOM 897 C C . LEU A 1 122 ? -8.205 -2.043 7.651 1.00 96.00 122 LEU A C 1
ATOM 899 O O . LEU A 1 122 ? -7.543 -2.564 8.551 1.00 96.00 122 LEU A O 1
ATOM 903 N N . LEU A 1 123 ? -8.635 -0.788 7.698 1.00 92.00 123 LEU A N 1
ATOM 904 C CA . LEU A 1 123 ? -8.299 0.140 8.767 1.00 92.00 123 LEU A CA 1
ATOM 905 C C . LEU A 1 123 ? -9.369 0.096 9.861 1.00 92.00 123 LEU A C 1
ATOM 907 O O . LEU A 1 123 ? -10.561 -0.075 9.587 1.00 92.00 123 LEU A O 1
ATOM 911 N N . ASP A 1 124 ? -8.955 0.291 11.109 1.00 80.31 124 ASP A N 1
ATOM 912 C CA . ASP A 1 124 ? -9.881 0.679 12.167 1.00 80.31 124 ASP A CA 1
ATOM 913 C C . ASP A 1 124 ? -10.137 2.182 12.037 1.00 80.31 124 ASP A C 1
ATOM 915 O O . ASP A 1 124 ? -9.451 3.025 12.612 1.00 80.31 124 ASP A O 1
ATOM 919 N N . THR A 1 125 ? -11.108 2.530 11.196 1.00 61.62 125 THR A N 1
ATOM 920 C CA . THR A 1 125 ? -11.674 3.880 11.204 1.00 61.62 125 THR A CA 1
ATOM 921 C C . THR A 1 125 ? -12.396 4.101 12.538 1.00 61.62 125 THR A C 1
ATOM 923 O O . THR A 1 125 ? -13.182 3.218 12.910 1.00 61.62 125 THR A O 1
ATOM 926 N N . PRO A 1 126 ? -12.177 5.230 13.239 1.00 50.09 126 PRO A N 1
ATOM 927 C CA . PRO A 1 126 ? -13.063 5.639 14.326 1.00 50.09 126 PRO A CA 1
ATOM 928 C C . PRO A 1 126 ? -14.513 5.806 13.848 1.00 50.09 126 PRO A C 1
ATOM 930 O O . PRO A 1 126 ? -14.725 6.065 12.639 1.00 50.09 126 PRO A O 1
#

Sequence (126 aa):
MLDETAALLPETQQAQGEVLTIQVVPGGSSKLSLVDNTLIEQRPAGKAIEVQVTPGQRYSAGWSLHIWTSSAPKTVVVDGAPIEQVPDAKVGGACLTCWWFDSSSTTAQIRVGPGVHTITALLDTP

Secondary structure (DSSP, 8-state):
----------------PPPEEEEE---S-EEEE-TT--EEEEEEETTEEEEEEE--STTTT-EEEEEE-SS--SEEEETTEE-PBPPGGGTTT--SSEEEEETTTTEEEEEE-SS-EEEEEE----

Nearest PDB structures (foldseek):
  4kwu-assembly1_A  TM=8.726E-01  e=1.680E-06  Listeria monocytogenes EGD-e
  4kmq-assembly1_A  TM=8.724E-01  e=2.484E-06  Listeria monocytogenes EGD-e
  5f7u-assembly1_A  TM=8.386E-01  e=1.776E-06  Listeria monocytogenes EGD-e
  5i23-assembly1_A  TM=6.259E-01  e=7.957E-05  Cellvibrio japonicus Ueda107
  6oiu-assembly3_C  TM=5.026E-01  e=1.021E-01  Toxoplasma gondii ME49